Protein AF-A0A6B2E335-F1 (afdb_monomer_lite)

Structure (mmCIF, N/CA/C/O backbone):
data_AF-A0A6B2E335-F1
#
_entry.id   AF-A0A6B2E335-F1
#
loop_
_atom_site.group_PDB
_atom_site.id
_atom_site.type_symbol
_atom_site.label_atom_id
_atom_site.label_alt_id
_atom_site.label_comp_id
_atom_site.label_asym_id
_atom_site.label_entity_id
_atom_site.label_seq_id
_atom_site.pdbx_PDB_ins_code
_atom_site.Cartn_x
_atom_site.Cartn_y
_atom_site.Cartn_z
_atom_site.occupancy
_atom_site.B_iso_or_equiv
_atom_site.auth_seq_id
_atom_site.auth_comp_id
_atom_site.auth_asym_id
_atom_site.auth_atom_id
_atom_site.pdbx_PDB_model_num
ATOM 1 N N . MET A 1 1 ? 0.722 2.836 1.599 1.00 95.25 1 MET A N 1
ATOM 2 C CA . MET A 1 1 ? 1.272 3.414 0.350 1.00 95.25 1 MET A CA 1
ATOM 3 C C . MET A 1 1 ? 2.778 3.278 0.366 1.00 95.25 1 MET A C 1
ATOM 5 O O . MET A 1 1 ? 3.404 3.890 1.224 1.00 95.25 1 MET A O 1
ATOM 9 N N . LEU A 1 2 ? 3.326 2.510 -0.570 1.00 97.81 2 LEU A N 1
ATOM 10 C CA . LEU A 1 2 ? 4.757 2.244 -0.702 1.00 97.81 2 LEU A CA 1
ATOM 11 C C . LEU A 1 2 ? 5.364 3.078 -1.839 1.00 97.81 2 LEU A C 1
ATOM 13 O O . LEU A 1 2 ? 4.790 3.131 -2.931 1.00 97.81 2 LEU A O 1
ATOM 17 N N . GLY A 1 3 ? 6.504 3.721 -1.593 1.00 97.44 3 GLY A N 1
ATOM 18 C CA . GLY A 1 3 ? 7.272 4.452 -2.605 1.00 97.44 3 GLY A CA 1
ATOM 19 C C . GLY A 1 3 ? 8.394 5.296 -2.004 1.00 97.44 3 GLY A C 1
ATOM 20 O O . GLY A 1 3 ? 8.499 5.413 -0.784 1.00 97.44 3 GLY A O 1
ATOM 21 N N . LYS A 1 4 ? 9.219 5.905 -2.861 1.00 96.38 4 LYS A N 1
ATOM 22 C CA . LYS A 1 4 ? 10.345 6.754 -2.442 1.00 96.38 4 LYS A CA 1
ATOM 23 C C . LYS A 1 4 ? 10.685 7.776 -3.540 1.00 96.38 4 LYS A C 1
ATOM 25 O O . LYS A 1 4 ? 11.208 7.371 -4.578 1.00 96.38 4 LYS A O 1
ATOM 30 N N . PRO A 1 5 ? 10.386 9.079 -3.360 1.00 96.00 5 PRO A N 1
ATOM 31 C CA . PRO A 1 5 ? 9.719 9.695 -2.206 1.00 96.00 5 PRO A CA 1
ATOM 32 C C . PRO A 1 5 ? 8.200 9.445 -2.191 1.00 96.00 5 PRO A C 1
ATOM 34 O O . PRO A 1 5 ? 7.564 9.435 -3.247 1.00 96.00 5 PRO A O 1
ATOM 37 N N . VAL A 1 6 ? 7.587 9.323 -1.006 1.00 95.75 6 VAL A N 1
ATOM 38 C CA . VAL A 1 6 ? 6.130 9.040 -0.878 1.00 95.75 6 VAL A CA 1
ATOM 39 C C . VAL A 1 6 ? 5.311 10.140 -0.191 1.00 95.75 6 VAL A C 1
ATOM 41 O O . VAL A 1 6 ? 4.078 10.129 -0.258 1.00 95.75 6 VAL A O 1
ATOM 44 N N . ALA A 1 7 ? 5.964 11.124 0.433 1.00 95.06 7 ALA A N 1
ATOM 45 C CA . ALA A 1 7 ? 5.310 12.144 1.264 1.00 95.06 7 ALA A CA 1
ATOM 46 C C . ALA A 1 7 ? 4.168 12.910 0.557 1.00 95.06 7 ALA A C 1
ATOM 48 O O . ALA A 1 7 ? 3.153 13.219 1.177 1.00 95.06 7 ALA A O 1
ATOM 49 N N . HIS A 1 8 ? 4.296 13.155 -0.750 1.00 93.12 8 HIS A N 1
ATOM 50 C CA . HIS A 1 8 ? 3.325 13.902 -1.558 1.00 93.12 8 HIS A CA 1
ATOM 51 C C . HIS A 1 8 ? 2.082 13.090 -1.967 1.00 93.12 8 HIS A C 1
ATOM 53 O O . HIS A 1 8 ? 1.160 13.639 -2.569 1.00 93.12 8 HIS A O 1
ATOM 59 N N . SER A 1 9 ? 2.032 11.785 -1.678 1.00 94.38 9 SER A N 1
ATOM 60 C CA . SER A 1 9 ? 0.891 10.957 -2.070 1.00 94.38 9 SER A CA 1
ATOM 61 C C . SER A 1 9 ? -0.389 11.374 -1.335 1.00 94.38 9 SER A C 1
ATOM 63 O O . SER A 1 9 ? -0.416 11.470 -0.101 1.00 94.38 9 SER A O 1
ATOM 65 N N . LEU A 1 10 ? -1.467 11.556 -2.105 1.00 95.88 10 LEU A N 1
ATOM 66 C CA . LEU A 1 10 ? -2.823 11.802 -1.606 1.00 95.88 10 LEU A CA 1
ATOM 67 C C . LEU A 1 10 ? -3.575 10.514 -1.247 1.00 95.88 10 LEU A C 1
ATOM 69 O O . LEU A 1 10 ? -4.659 10.594 -0.676 1.00 95.88 10 LEU A O 1
ATOM 73 N N . SER A 1 11 ? -3.018 9.329 -1.525 1.00 95.69 11 SER A N 1
ATOM 74 C CA . SER A 1 11 ? -3.692 8.057 -1.233 1.00 95.69 11 SER A CA 1
ATOM 75 C C . SER A 1 11 ? -4.146 7.929 0.231 1.00 95.69 11 SER A C 1
ATOM 77 O O . SER A 1 11 ? -5.291 7.539 0.428 1.00 95.69 11 SER A O 1
ATOM 79 N N . PRO A 1 12 ? -3.359 8.316 1.259 1.00 96.31 12 PRO A N 1
ATOM 80 C CA . PRO A 1 12 ? -3.843 8.297 2.645 1.00 96.31 12 PRO A CA 1
ATOM 81 C C . PRO A 1 12 ? -5.050 9.195 2.909 1.00 96.31 12 PRO A C 1
ATOM 83 O O . PRO A 1 12 ? -5.921 8.824 3.685 1.00 96.31 12 PRO A O 1
ATOM 86 N N . VAL A 1 13 ? -5.137 10.346 2.237 1.00 97.31 13 VAL A N 1
ATOM 87 C CA . VAL A 1 13 ? -6.289 11.249 2.368 1.00 97.31 13 VAL A CA 1
ATOM 88 C C . VAL A 1 13 ? -7.526 10.608 1.744 1.00 97.31 13 VAL A C 1
ATOM 90 O O . VAL A 1 13 ? -8.579 10.559 2.371 1.00 97.31 13 VAL A O 1
ATOM 93 N N . LEU A 1 14 ? -7.385 10.068 0.530 1.00 97.88 14 LEU A N 1
ATOM 94 C CA . LEU A 1 14 ? -8.486 9.438 -0.199 1.00 97.88 14 LEU A CA 1
ATOM 95 C C . LEU A 1 14 ? -9.009 8.188 0.521 1.00 97.88 14 LEU A C 1
ATOM 97 O O . LEU A 1 14 ? -10.212 8.062 0.737 1.00 97.88 14 LEU A O 1
ATOM 101 N N . HIS A 1 15 ? -8.114 7.286 0.931 1.00 98.06 15 HIS A N 1
ATOM 102 C CA . HIS A 1 15 ? -8.502 6.069 1.641 1.00 98.06 15 HIS A CA 1
ATOM 103 C C . HIS A 1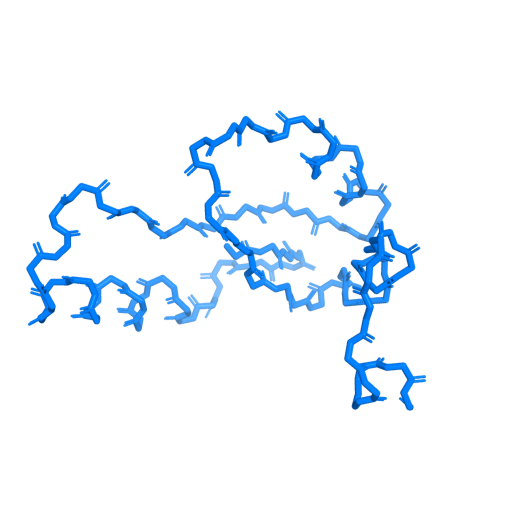 15 ? -9.023 6.365 3.048 1.00 98.06 15 HIS A C 1
ATOM 105 O O . HIS A 1 15 ? -10.033 5.787 3.433 1.00 98.06 15 HIS A O 1
ATOM 111 N N . GLY A 1 16 ? -8.422 7.309 3.781 1.00 97.19 16 GLY A N 1
ATOM 112 C CA . GLY A 1 16 ? -8.934 7.731 5.087 1.00 97.19 16 GLY A CA 1
ATOM 113 C C . GLY A 1 16 ? -10.354 8.302 5.006 1.00 97.19 16 GLY A C 1
ATOM 114 O O . GLY A 1 16 ? -11.216 7.918 5.795 1.00 97.19 16 GLY A O 1
ATOM 115 N N . ALA A 1 17 ? -10.633 9.153 4.012 1.00 97.75 17 ALA A N 1
ATOM 116 C CA . ALA A 1 17 ? -11.979 9.677 3.775 1.00 97.75 17 ALA A CA 1
ATOM 117 C C . ALA A 1 17 ? -12.979 8.565 3.415 1.00 97.75 17 ALA A C 1
ATOM 119 O O . ALA A 1 17 ? -14.099 8.555 3.925 1.00 97.75 17 ALA A O 1
ATOM 120 N N . ALA A 1 18 ? -12.572 7.607 2.578 1.00 98.00 18 ALA A N 1
ATOM 121 C CA . ALA A 1 18 ? -13.408 6.463 2.226 1.00 98.00 18 ALA A CA 1
ATOM 122 C C . ALA A 1 18 ? -13.701 5.567 3.441 1.00 98.00 18 ALA A C 1
ATOM 124 O O . ALA A 1 18 ? -14.851 5.194 3.658 1.00 98.00 18 ALA A O 1
ATOM 125 N N . PHE A 1 19 ? -12.695 5.259 4.264 1.00 98.19 19 PHE A N 1
ATOM 126 C CA . PHE A 1 19 ? -12.872 4.457 5.476 1.00 98.19 19 PHE A CA 1
ATOM 127 C C . PHE A 1 19 ? -13.827 5.130 6.460 1.00 98.19 19 PHE A C 1
ATOM 129 O O . PHE A 1 19 ? -14.739 4.474 6.962 1.00 98.19 19 PHE A O 1
ATOM 136 N N . ALA A 1 20 ? -13.690 6.443 6.664 1.00 97.38 20 ALA A N 1
ATOM 137 C CA . ALA A 1 20 ? -14.622 7.215 7.479 1.00 97.38 20 ALA A CA 1
ATOM 138 C C . ALA A 1 20 ? -16.056 7.168 6.922 1.00 97.38 20 ALA A C 1
ATOM 140 O O . ALA A 1 20 ? -16.992 6.887 7.669 1.00 97.38 20 ALA A O 1
ATOM 141 N N . ALA A 1 21 ? -16.233 7.379 5.613 1.00 98.12 21 ALA A N 1
ATOM 142 C CA . ALA A 1 21 ? -17.548 7.344 4.968 1.00 98.12 21 ALA A CA 1
ATOM 143 C C . ALA A 1 21 ? -18.221 5.960 5.030 1.00 98.12 21 ALA A C 1
ATOM 145 O O . ALA A 1 21 ? -19.446 5.872 5.065 1.00 98.12 21 ALA A O 1
ATOM 146 N N . L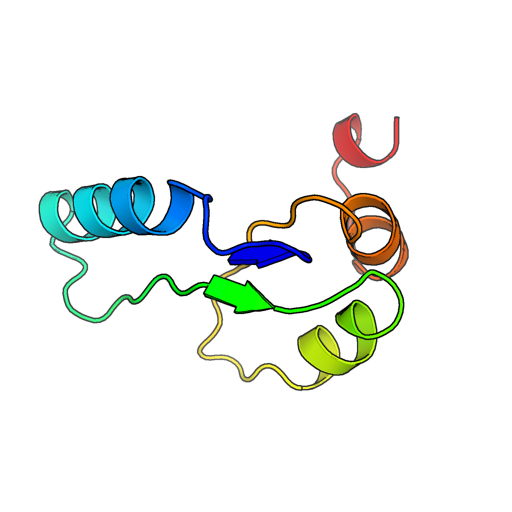EU A 1 22 ? -17.428 4.887 5.062 1.00 98.31 22 LEU A N 1
ATOM 147 C CA . LEU A 1 22 ? -17.900 3.502 5.147 1.00 98.31 22 LEU A CA 1
ATOM 148 C C . LEU A 1 22 ? -18.035 2.983 6.590 1.00 98.31 22 LEU A C 1
ATOM 150 O O . LEU A 1 22 ? -18.420 1.833 6.783 1.00 98.31 22 LEU A O 1
ATOM 154 N N . GLY A 1 23 ? -17.712 3.792 7.606 1.00 98.00 23 GLY A N 1
ATOM 155 C CA . GLY A 1 23 ? -17.753 3.370 9.012 1.00 98.00 23 GLY A CA 1
ATOM 156 C C . GLY A 1 23 ? -16.652 2.376 9.408 1.00 98.00 23 GLY A C 1
ATOM 157 O O . GLY A 1 23 ? -16.770 1.697 10.427 1.00 98.00 23 GLY A O 1
ATOM 158 N N . LEU A 1 24 ? -15.569 2.287 8.632 1.00 97.75 24 LEU 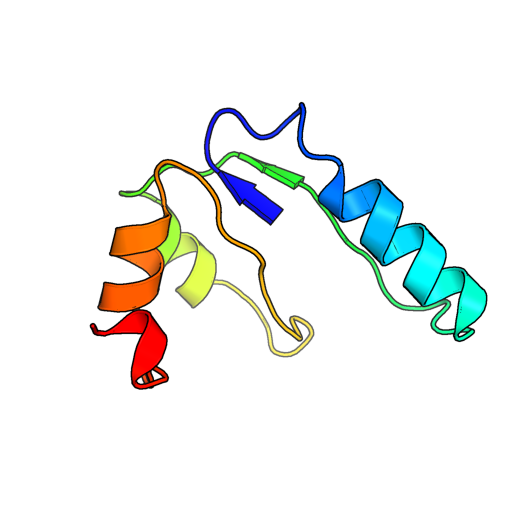A N 1
ATOM 159 C CA . LEU A 1 24 ? -14.430 1.392 8.860 1.00 97.75 24 LEU A CA 1
ATOM 160 C C . LEU A 1 24 ? -13.441 1.999 9.870 1.00 97.75 24 LEU A C 1
ATOM 162 O O . LEU A 1 24 ? -12.286 2.272 9.557 1.00 97.75 24 LEU A O 1
ATOM 166 N N . THR A 1 25 ? -13.899 2.230 11.099 1.00 93.25 25 THR A N 1
ATOM 167 C CA . THR A 1 25 ? -13.163 2.998 12.124 1.00 93.25 25 THR A CA 1
ATOM 168 C C . THR A 1 25 ? -11.882 2.335 12.639 1.00 93.25 25 THR A C 1
ATOM 170 O O . THR A 1 25 ? -11.045 3.017 13.220 1.00 93.25 25 THR A O 1
ATOM 173 N N . GLY A 1 26 ? -11.711 1.029 12.422 1.00 95.25 26 GLY A N 1
ATOM 174 C CA . GLY A 1 26 ? -10.495 0.290 12.777 1.00 95.25 26 GLY A CA 1
ATOM 175 C C . GLY A 1 26 ? -9.426 0.242 11.681 1.00 95.25 26 GLY A C 1
ATOM 176 O O . GLY A 1 26 ? -8.389 -0.378 11.890 1.00 95.25 26 GLY A O 1
ATOM 177 N N . TRP A 1 27 ? -9.674 0.837 10.510 1.00 97.88 27 TRP A N 1
ATOM 178 C CA . TRP A 1 27 ? -8.763 0.762 9.369 1.00 97.88 27 TRP A CA 1
ATOM 179 C C . TRP A 1 27 ? -7.824 1.962 9.318 1.00 97.88 27 TRP A C 1
ATOM 181 O O . TRP A 1 27 ? -8.240 3.109 9.490 1.00 97.88 27 TRP A O 1
ATOM 191 N N . THR A 1 28 ? -6.560 1.703 9.002 1.00 97.19 28 THR A N 1
ATOM 192 C CA . THR A 1 28 ? -5.548 2.737 8.784 1.00 97.19 28 THR A CA 1
ATOM 193 C C . THR A 1 28 ? -5.023 2.678 7.355 1.00 97.19 28 THR A C 1
ATOM 195 O O . THR A 1 28 ? -5.090 1.658 6.669 1.00 97.19 28 THR A O 1
ATOM 198 N N . TYR A 1 29 ? -4.521 3.813 6.872 1.00 98.12 29 TYR A N 1
ATOM 199 C CA . TYR A 1 29 ? -3.840 3.884 5.588 1.00 98.12 29 TYR A CA 1
ATOM 200 C C . TYR A 1 29 ? -2.634 4.808 5.693 1.00 98.12 29 TYR A C 1
ATOM 202 O O . TYR A 1 29 ? -2.772 6.025 5.819 1.00 98.12 29 TYR A O 1
ATOM 210 N N . GLU A 1 30 ? -1.438 4.23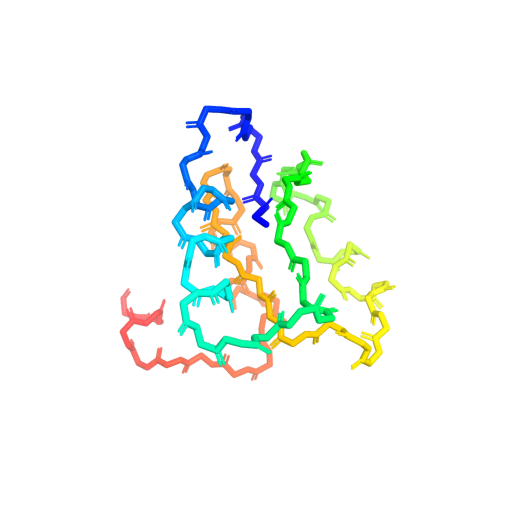6 5.599 1.00 96.31 30 GLU A N 1
ATOM 211 C CA . GLU A 1 30 ? -0.198 4.939 5.928 1.00 96.31 30 GLU A CA 1
ATOM 212 C C . GLU A 1 30 ? 0.724 5.134 4.720 1.00 96.31 30 GLU A C 1
ATOM 214 O O . GLU A 1 30 ? 0.519 4.571 3.635 1.00 96.31 30 GLU A O 1
ATOM 219 N N . ARG A 1 31 ? 1.752 5.968 4.896 1.00 97.31 31 ARG A N 1
ATOM 220 C CA . ARG A 1 31 ? 2.855 6.137 3.942 1.00 97.31 31 ARG A CA 1
ATOM 221 C C . ARG A 1 31 ? 4.081 5.440 4.502 1.00 97.31 31 ARG A C 1
ATOM 223 O O . ARG A 1 31 ? 4.451 5.715 5.636 1.00 97.31 31 ARG A O 1
ATOM 230 N N . ILE A 1 32 ? 4.722 4.611 3.690 1.00 97.50 32 ILE A N 1
ATOM 231 C CA . ILE A 1 32 ? 5.972 3.952 4.051 1.00 97.50 32 ILE A CA 1
ATOM 232 C C . ILE A 1 32 ? 6.983 4.244 2.947 1.00 97.50 32 ILE A C 1
ATOM 234 O O . ILE A 1 32 ? 6.749 3.933 1.775 1.00 97.50 32 ILE A O 1
ATOM 238 N N . GLU A 1 33 ? 8.077 4.900 3.331 1.00 97.44 33 GLU A N 1
ATOM 239 C CA . GLU A 1 33 ? 9.232 5.135 2.465 1.00 97.44 33 GLU A CA 1
ATOM 240 C C . GLU A 1 33 ? 9.906 3.793 2.173 1.00 97.44 33 GLU A C 1
ATOM 242 O O . GLU A 1 33 ? 10.446 3.151 3.071 1.00 97.44 33 GLU A O 1
ATOM 247 N N . THR A 1 34 ? 9.865 3.359 0.917 1.00 97.44 34 THR A N 1
ATOM 248 C CA . THR A 1 34 ? 10.511 2.121 0.470 1.00 97.44 34 THR A CA 1
ATOM 249 C C . THR A 1 34 ? 10.839 2.222 -1.017 1.00 97.44 34 THR A C 1
ATOM 251 O O . THR A 1 34 ? 10.036 2.717 -1.818 1.00 97.44 34 THR A O 1
ATOM 254 N N . GLY A 1 35 ? 12.061 1.847 -1.381 1.00 97.50 35 GLY A N 1
ATOM 255 C CA . GLY A 1 35 ? 12.500 1.742 -2.763 1.00 97.50 35 GLY A CA 1
ATOM 256 C C . GLY A 1 35 ? 12.128 0.387 -3.362 1.00 97.50 35 GLY A C 1
ATOM 257 O O . GLY A 1 35 ? 11.382 -0.398 -2.787 1.00 97.50 35 GLY A O 1
ATOM 258 N N . ALA A 1 36 ? 12.617 0.124 -4.573 1.00 97.81 36 ALA A N 1
ATOM 259 C CA . ALA A 1 36 ? 12.323 -1.124 -5.271 1.00 97.81 36 ALA A CA 1
ATOM 260 C C . ALA A 1 36 ? 13.051 -2.325 -4.647 1.00 97.81 36 ALA A C 1
ATOM 262 O O . ALA A 1 36 ? 12.496 -3.416 -4.617 1.00 97.81 36 ALA A O 1
ATOM 263 N N . GLU A 1 37 ? 14.268 -2.115 -4.141 1.00 98.06 37 GLU A N 1
ATOM 264 C CA . GLU A 1 37 ? 15.107 -3.174 -3.570 1.00 98.06 37 GLU A CA 1
ATOM 265 C C . GLU A 1 37 ? 14.624 -3.610 -2.182 1.00 98.06 37 GLU A C 1
ATOM 267 O O . GLU A 1 37 ? 14.672 -4.795 -1.865 1.00 98.06 37 GLU A O 1
ATOM 272 N N . GLU A 1 38 ? 14.116 -2.681 -1.362 1.00 97.62 38 GLU A N 1
ATOM 273 C CA . GLU A 1 38 ? 13.647 -3.004 -0.009 1.00 97.62 38 GLU A CA 1
ATOM 274 C C . GLU A 1 38 ? 12.207 -3.550 0.018 1.00 97.62 38 GLU A C 1
ATOM 276 O O . GLU A 1 38 ? 11.780 -4.116 1.025 1.00 97.62 38 GLU A O 1
ATOM 281 N N . LEU A 1 39 ? 11.447 -3.379 -1.072 1.00 98.19 39 LEU A N 1
ATOM 282 C CA . LEU A 1 39 ? 10.019 -3.703 -1.122 1.00 98.19 39 LEU A CA 1
ATOM 283 C C . LEU A 1 39 ? 9.714 -5.183 -0.839 1.00 98.19 39 LEU A C 1
ATOM 285 O O . LEU A 1 39 ? 8.832 -5.414 -0.014 1.00 98.19 39 LEU A O 1
ATOM 289 N N . PRO A 1 40 ? 10.392 -6.179 -1.448 1.00 98.25 40 PRO A N 1
ATOM 290 C CA . PRO A 1 40 ? 10.086 -7.589 -1.191 1.00 98.25 40 PRO A CA 1
ATOM 291 C C . PRO A 1 40 ? 10.233 -7.962 0.287 1.00 98.25 40 PRO A C 1
ATOM 293 O O . PRO A 1 40 ? 9.302 -8.476 0.893 1.00 98.25 40 PRO A O 1
ATOM 296 N N . ALA A 1 41 ? 11.356 -7.583 0.907 1.00 98.19 41 ALA A N 1
ATOM 297 C CA . ALA A 1 41 ? 11.612 -7.881 2.315 1.00 98.19 41 ALA A CA 1
ATOM 298 C C . ALA A 1 41 ? 10.610 -7.190 3.255 1.00 98.19 41 ALA A C 1
ATOM 300 O O . ALA A 1 41 ? 10.258 -7.736 4.299 1.00 98.19 41 ALA A O 1
ATOM 301 N N . LEU A 1 42 ? 10.136 -5.992 2.890 1.00 97.88 42 LEU A N 1
ATOM 302 C CA . LEU A 1 42 ? 9.064 -5.317 3.617 1.00 97.88 42 LEU A CA 1
ATOM 303 C C . LEU A 1 42 ? 7.758 -6.111 3.531 1.00 97.88 42 LEU A C 1
ATOM 305 O O . LEU A 1 42 ? 7.112 -6.289 4.560 1.00 97.88 42 LEU A O 1
ATOM 309 N N . VAL A 1 43 ? 7.376 -6.572 2.334 1.00 97.88 43 VAL A N 1
ATOM 310 C CA . VAL A 1 43 ? 6.134 -7.333 2.108 1.00 97.88 43 VAL A CA 1
A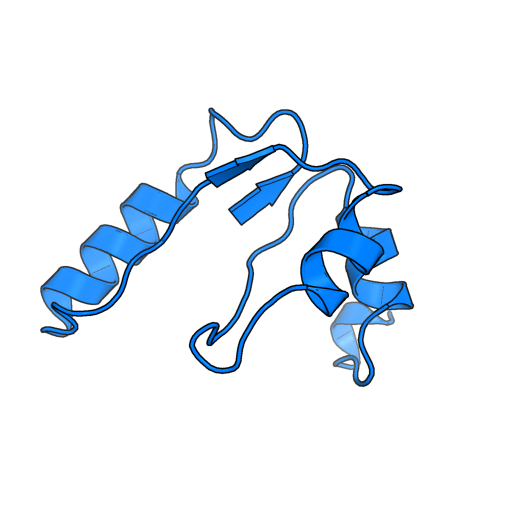TOM 311 C C . VAL A 1 43 ? 6.167 -8.676 2.840 1.00 97.88 43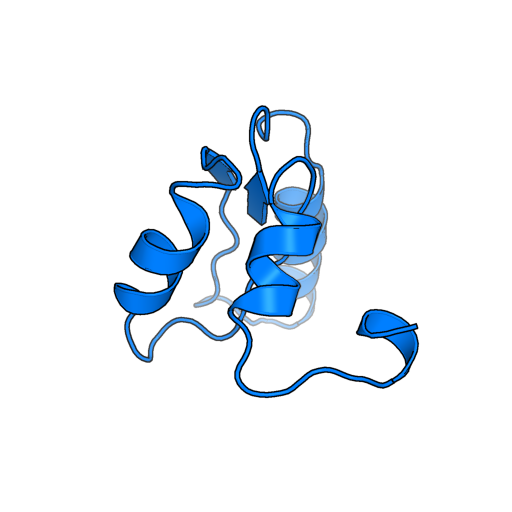 VAL A C 1
ATOM 313 O O . VAL A 1 43 ? 5.192 -9.005 3.513 1.00 97.88 43 VAL A O 1
ATOM 316 N N . ASP A 1 44 ? 7.294 -9.389 2.800 1.00 98.00 44 ASP A N 1
ATOM 317 C CA . ASP A 1 44 ? 7.495 -10.655 3.522 1.00 98.00 44 ASP A CA 1
ATOM 318 C C . ASP A 1 44 ? 7.363 -10.507 5.051 1.00 98.00 44 ASP A C 1
ATOM 320 O O . ASP A 1 44 ? 7.059 -11.472 5.753 1.00 98.00 44 ASP A O 1
ATOM 324 N N . GLY A 1 45 ? 7.595 -9.303 5.584 1.00 97.69 45 GLY A N 1
ATOM 325 C CA . GLY A 1 45 ? 7.485 -8.999 7.011 1.00 97.69 45 GLY A CA 1
ATOM 326 C C . GLY A 1 45 ? 6.086 -8.595 7.486 1.00 97.69 45 GLY A C 1
ATOM 327 O O . GLY A 1 45 ? 5.910 -8.367 8.685 1.00 97.69 45 GLY A O 1
ATOM 328 N N . LEU A 1 46 ? 5.103 -8.460 6.589 1.00 97.19 46 LEU A N 1
ATOM 329 C CA . LEU A 1 46 ? 3.757 -8.011 6.953 1.00 97.19 46 LEU A CA 1
ATOM 330 C C . LEU A 1 46 ? 2.927 -9.143 7.567 1.00 97.19 46 LEU A C 1
ATOM 332 O O . LEU A 1 46 ? 2.868 -10.256 7.046 1.00 97.19 46 LEU A O 1
ATOM 336 N N . GLY A 1 47 ? 2.255 -8.839 8.678 1.00 97.56 47 GLY A N 1
ATOM 337 C CA . GLY A 1 47 ? 1.350 -9.765 9.348 1.00 97.56 47 GLY A CA 1
ATOM 338 C C . GLY A 1 47 ? -0.031 -9.868 8.683 1.00 97.56 47 GLY A C 1
ATOM 339 O O . GLY A 1 47 ? -0.352 -9.124 7.750 1.00 97.56 47 GLY A O 1
ATOM 340 N N . PRO A 1 48 ? -0.891 -10.780 9.174 1.00 97.19 48 PRO A N 1
ATOM 341 C CA . PRO A 1 48 ? -2.224 -11.023 8.617 1.00 97.19 48 PRO A CA 1
ATOM 342 C C . PRO A 1 48 ? -3.199 -9.843 8.777 1.00 97.19 48 PRO A C 1
ATOM 344 O O . PRO A 1 48 ? -4.269 -9.853 8.171 1.00 97.19 48 PRO A O 1
ATOM 347 N N . GLU A 1 49 ? -2.869 -8.831 9.581 1.00 96.69 49 GLU A N 1
ATOM 348 C CA . GLU A 1 49 ? -3.646 -7.594 9.712 1.00 96.69 49 GLU A CA 1
ATOM 349 C C . GLU A 1 49 ? -3.606 -6.711 8.452 1.00 96.69 49 GLU A C 1
ATOM 351 O O . GLU A 1 49 ? -4.456 -5.832 8.281 1.00 96.69 49 GLU A O 1
ATOM 356 N N . TRP A 1 50 ? -2.646 -6.941 7.550 1.00 97.44 50 TRP A N 1
ATOM 357 C CA . TRP A 1 50 ? -2.503 -6.178 6.315 1.00 97.44 50 TRP A CA 1
ATOM 358 C C . TRP A 1 50 ? -3.453 -6.678 5.231 1.00 97.44 50 TRP A C 1
ATOM 360 O O . TRP A 1 50 ? -3.257 -7.728 4.629 1.00 97.44 50 TRP A O 1
ATOM 370 N N . ALA A 1 51 ? -4.458 -5.865 4.911 1.00 96.88 51 ALA A N 1
ATOM 371 C CA . ALA A 1 51 ? -5.405 -6.180 3.844 1.00 96.88 51 ALA A CA 1
ATOM 372 C C . ALA A 1 51 ? -4.867 -5.903 2.425 1.00 96.88 51 ALA A C 1
ATOM 374 O O . ALA A 1 51 ? -5.371 -6.465 1.455 1.00 96.88 51 ALA A O 1
ATOM 375 N N . GLY A 1 52 ? -3.888 -5.003 2.269 1.00 97.06 52 GLY A N 1
ATOM 376 C CA . GLY A 1 52 ? -3.330 -4.670 0.958 1.00 97.06 52 GLY A CA 1
ATOM 377 C C . GLY A 1 52 ? -2.519 -3.377 0.916 1.00 97.06 52 GLY A C 1
ATOM 378 O O . GLY A 1 52 ? -2.467 -2.601 1.870 1.00 97.06 52 GLY A O 1
ATOM 379 N N . LEU A 1 53 ? -1.874 -3.141 -0.229 1.00 97.81 53 LEU A N 1
ATOM 380 C CA . LEU A 1 53 ? -0.905 -2.065 -0.427 1.00 97.81 53 LEU A CA 1
ATOM 381 C C . LEU A 1 53 ? -1.130 -1.381 -1.779 1.00 97.81 53 LEU A C 1
ATOM 383 O O . LEU A 1 53 ? -1.234 -2.041 -2.808 1.00 97.81 53 LEU A O 1
ATOM 387 N N . SER A 1 54 ? -1.105 -0.047 -1.801 1.00 98.12 54 SER A N 1
ATOM 388 C CA . SER A 1 54 ? -0.822 0.684 -3.045 1.00 98.12 54 SER A CA 1
ATOM 389 C C . SER A 1 54 ? 0.675 0.927 -3.178 1.00 98.12 54 SER A C 1
ATOM 391 O O . SER A 1 54 ? 1.323 1.326 -2.204 1.00 98.12 54 SER A O 1
ATOM 393 N N . VAL A 1 55 ? 1.196 0.767 -4.395 1.00 97.94 55 VAL A N 1
ATOM 394 C CA . VAL A 1 55 ? 2.618 0.919 -4.728 1.00 97.94 55 VAL A CA 1
ATOM 395 C C . VAL A 1 55 ? 2.791 1.987 -5.814 1.00 97.94 55 VAL A C 1
ATOM 397 O O . VAL A 1 55 ? 2.123 1.953 -6.850 1.00 97.94 55 VAL A O 1
ATOM 400 N N . THR A 1 56 ? 3.688 2.949 -5.590 1.00 96.75 56 THR A N 1
ATOM 401 C CA . THR A 1 56 ? 4.119 3.933 -6.601 1.00 96.75 56 THR A CA 1
ATOM 402 C C . THR A 1 56 ? 5.602 3.780 -6.926 1.00 96.75 56 THR A C 1
ATOM 404 O O . THR A 1 56 ? 6.238 2.800 -6.545 1.00 96.75 56 THR A O 1
ATOM 407 N N . MET A 1 57 ? 6.149 4.718 -7.699 1.00 96.38 57 MET A N 1
ATOM 408 C CA . MET A 1 57 ? 7.567 4.755 -8.025 1.00 96.38 57 MET A CA 1
ATOM 409 C C . MET A 1 57 ? 8.441 4.734 -6.752 1.00 96.38 57 MET A C 1
ATOM 411 O O . MET A 1 57 ? 8.096 5.388 -5.763 1.00 96.38 57 MET A O 1
ATOM 415 N N . PRO A 1 58 ? 9.579 4.019 -6.777 1.00 97.00 58 PRO A N 1
ATOM 416 C CA . PRO A 1 58 ? 10.066 3.164 -7.869 1.00 97.00 58 PRO A CA 1
ATOM 417 C C . PRO A 1 58 ? 9.549 1.708 -7.810 1.00 97.00 58 PRO A C 1
ATOM 419 O O . PRO A 1 58 ? 9.831 0.925 -8.710 1.00 97.00 58 PRO A O 1
ATOM 422 N N . GLY A 1 59 ? 8.778 1.324 -6.790 1.00 97.38 59 GLY A N 1
ATOM 423 C CA . GLY A 1 59 ? 8.499 -0.077 -6.446 1.00 97.38 59 GLY A CA 1
ATOM 424 C C . GLY A 1 59 ? 7.510 -0.841 -7.334 1.00 97.38 59 GLY A C 1
ATOM 425 O O . GLY A 1 59 ? 7.277 -2.018 -7.086 1.00 97.38 59 GLY A O 1
ATOM 426 N N . LYS A 1 60 ? 6.912 -0.227 -8.366 1.00 98.00 60 LYS A N 1
ATOM 427 C CA . LYS A 1 60 ? 5.851 -0.878 -9.166 1.00 98.00 60 LYS A CA 1
ATOM 428 C C . LYS A 1 60 ? 6.289 -2.208 -9.781 1.00 98.00 60 LYS A C 1
ATOM 430 O O . LYS A 1 60 ? 5.522 -3.163 -9.748 1.00 98.00 60 LYS A O 1
ATOM 435 N N . ARG A 1 61 ? 7.502 -2.261 -10.346 1.00 97.69 61 ARG A N 1
ATOM 436 C CA . ARG A 1 61 ? 8.000 -3.485 -10.982 1.00 97.69 61 ARG A CA 1
ATOM 437 C C . ARG A 1 61 ? 8.380 -4.543 -9.949 1.00 97.69 61 ARG A C 1
ATOM 439 O O . ARG A 1 61 ? 7.940 -5.673 -10.082 1.00 97.69 61 ARG A O 1
ATOM 446 N N . ALA A 1 62 ? 9.067 -4.141 -8.879 1.00 98.19 62 ALA A N 1
ATOM 447 C CA . ALA A 1 62 ? 9.399 -5.028 -7.765 1.00 98.19 62 ALA A CA 1
ATOM 448 C C . ALA A 1 62 ? 8.151 -5.668 -7.134 1.00 98.19 62 ALA A C 1
ATOM 450 O O . ALA A 1 62 ? 8.152 -6.857 -6.845 1.00 98.19 62 ALA A O 1
ATOM 451 N N . ALA A 1 63 ? 7.063 -4.908 -6.979 1.00 98.31 63 ALA A N 1
ATOM 452 C CA . ALA A 1 63 ? 5.803 -5.439 -6.466 1.00 98.31 63 ALA A CA 1
ATOM 453 C C . ALA A 1 63 ? 5.161 -6.470 -7.407 1.00 98.31 63 ALA A C 1
ATOM 455 O O . ALA A 1 63 ? 4.612 -7.457 -6.930 1.00 98.31 63 ALA A O 1
ATOM 456 N N . LEU A 1 64 ? 5.228 -6.255 -8.726 1.00 98.19 64 LEU A N 1
ATOM 457 C CA . LEU A 1 64 ? 4.732 -7.224 -9.706 1.00 98.19 64 LEU A CA 1
ATOM 458 C C . LEU A 1 64 ? 5.561 -8.510 -9.687 1.00 98.19 64 LEU A C 1
ATOM 460 O O . LEU A 1 64 ? 4.987 -9.591 -9.665 1.00 98.19 64 LEU A O 1
ATOM 464 N N . ASP A 1 65 ? 6.887 -8.381 -9.686 1.00 98.06 65 ASP A N 1
ATOM 465 C CA . ASP A 1 65 ? 7.798 -9.527 -9.728 1.00 98.06 65 ASP A CA 1
ATOM 466 C C . ASP A 1 65 ? 7.743 -10.353 -8.422 1.00 98.06 65 ASP A C 1
ATOM 468 O O . ASP A 1 65 ? 8.023 -11.549 -8.437 1.00 98.06 65 ASP A O 1
ATOM 472 N N . HIS A 1 66 ? 7.371 -9.730 -7.297 1.00 98.19 66 HIS A N 1
ATOM 473 C CA . HIS A 1 66 ? 7.242 -10.388 -5.993 1.00 98.19 66 HIS A CA 1
ATOM 474 C C . HIS A 1 66 ? 5.848 -10.991 -5.729 1.00 98.19 66 HIS A C 1
ATOM 476 O O . HIS A 1 66 ? 5.714 -11.900 -4.913 1.00 98.19 66 HIS A O 1
ATOM 482 N N . ALA A 1 67 ? 4.794 -10.506 -6.393 1.00 98.06 67 ALA A N 1
ATOM 483 C CA . ALA A 1 67 ? 3.439 -10.998 -6.170 1.00 98.06 67 ALA A CA 1
ATOM 484 C C . ALA A 1 67 ? 3.278 -12.461 -6.624 1.00 98.06 67 ALA A C 1
ATOM 486 O O . ALA A 1 67 ? 3.650 -12.824 -7.737 1.00 98.06 67 ALA A O 1
ATOM 487 N N . ALA A 1 68 ? 2.644 -13.292 -5.789 1.00 97.88 68 ALA A N 1
ATOM 488 C CA . ALA A 1 68 ? 2.336 -14.684 -6.136 1.00 97.88 68 ALA A CA 1
ATOM 489 C C . ALA A 1 68 ? 1.327 -14.803 -7.295 1.00 97.88 68 ALA A C 1
ATOM 491 O O . ALA A 1 68 ? 1.334 -15.781 -8.040 1.00 97.88 68 ALA A O 1
ATOM 492 N N . GLU A 1 69 ? 0.467 -13.795 -7.452 1.00 98.06 69 GLU A N 1
ATOM 493 C CA . GLU A 1 69 ? -0.522 -13.707 -8.520 1.00 98.06 69 GLU A CA 1
ATOM 494 C C . GLU A 1 69 ? -0.551 -12.293 -9.103 1.00 98.06 69 GLU A C 1
ATOM 496 O O . GLU A 1 69 ? -0.451 -11.295 -8.386 1.00 98.06 69 GLU A O 1
ATOM 501 N N . ALA A 1 70 ? -0.744 -12.203 -10.420 1.00 98.19 70 ALA A N 1
ATOM 502 C CA . ALA A 1 70 ? -0.871 -10.940 -11.128 1.00 98.19 70 ALA A CA 1
ATOM 503 C C . ALA A 1 70 ? -2.085 -10.961 -12.056 1.00 98.19 70 ALA A C 1
ATOM 505 O O . ALA A 1 70 ? -2.299 -11.891 -12.832 1.00 98.19 70 ALA A O 1
ATOM 506 N N . THR A 1 71 ? -2.872 -9.885 -12.022 1.00 98.38 71 THR A N 1
ATOM 507 C CA . THR A 1 71 ? -3.931 -9.691 -13.020 1.00 98.38 71 THR A CA 1
ATOM 508 C C . THR A 1 71 ? -3.319 -9.527 -14.418 1.00 98.38 71 THR A C 1
ATOM 510 O O . THR A 1 71 ? -2.242 -8.932 -14.525 1.00 98.38 71 THR A O 1
ATOM 513 N N . PRO A 1 72 ? -4.018 -9.904 -15.506 1.00 97.88 72 PRO A N 1
ATOM 514 C CA . PRO A 1 72 ? -3.494 -9.751 -16.864 1.00 97.88 72 PRO A CA 1
ATOM 515 C C . PRO A 1 72 ? -3.046 -8.324 -17.200 1.00 97.88 72 PRO A C 1
ATOM 517 O O . PRO A 1 72 ? -1.998 -8.142 -17.803 1.00 97.88 72 PRO A O 1
ATOM 520 N N . ARG A 1 73 ? -3.780 -7.294 -16.742 1.00 98.00 73 ARG A N 1
ATOM 521 C CA . ARG A 1 73 ? -3.398 -5.889 -16.990 1.00 98.00 73 ARG A CA 1
ATOM 522 C C . ARG A 1 73 ? -2.081 -5.493 -16.319 1.00 98.00 73 ARG A C 1
ATOM 524 O O . ARG A 1 73 ? -1.481 -4.510 -16.724 1.00 98.00 73 ARG A O 1
ATOM 531 N N . ALA A 1 74 ? -1.720 -6.160 -15.223 1.00 96.50 74 ALA A N 1
ATOM 532 C CA . ALA A 1 74 ? -0.506 -5.855 -14.475 1.00 96.50 74 ALA A CA 1
ATOM 533 C C . ALA A 1 74 ? 0.720 -6.528 -15.107 1.00 96.50 74 ALA A C 1
ATOM 535 O O . ALA A 1 74 ? 1.813 -5.991 -14.993 1.00 96.50 74 ALA A O 1
ATOM 536 N N . ALA A 1 75 ? 0.524 -7.672 -15.771 1.00 93.94 75 ALA A N 1
ATOM 537 C CA . ALA A 1 75 ? 1.570 -8.413 -16.471 1.00 93.94 75 ALA A CA 1
ATOM 538 C C . ALA A 1 75 ? 1.799 -7.955 -17.927 1.00 93.94 75 ALA A C 1
ATOM 540 O O . ALA A 1 75 ? 2.821 -8.318 -18.509 1.00 93.94 75 ALA A O 1
ATOM 541 N N . ALA A 1 76 ? 0.844 -7.216 -18.504 1.00 85.19 76 ALA A N 1
ATOM 542 C CA . ALA A 1 76 ? 0.882 -6.694 -19.872 1.00 85.19 76 ALA A CA 1
ATOM 543 C C . ALA A 1 76 ? 1.837 -5.505 -20.061 1.00 85.19 76 ALA A C 1
ATOM 545 O O . ALA A 1 76 ? 2.062 -4.744 -19.090 1.00 85.19 76 ALA A O 1
#

Secondary structure (DSSP, 8-state):
-EESS-TT--HHHHHHHHHHHTT-TT-----EE--TTTHHHHHHT--TT-----B-TTTHHHHHHH-S---HHHH-

pLDDT: mean 97.08, std 1.8, range [85.19, 98.38]

Foldseek 3Di:
DEEVPDPPDCVQVVVVVVCVVVVVVVDHDDYDYDAQVCVLVVVVPDDPVDPDDDYDPPNLVSCVVNDPDDDPVSVD

Sequence (76 aa):
MLGKPVAHSLSPVLHGAAFAALGLTGWTYERIETGAEELPALVDGLGPEWAGLSVTMPGKRAALDHAAEATPRAAA

Radius of gyration: 13.19 Å; chains: 1; bounding box: 33×29×33 Å